Protein AF-G4SYT2-F1 (afdb_monomer_lite)

Radius of gyration: 29.51 Å; chains: 1; bounding box: 61×59×56 Å

pLDDT: mean 71.49, std 19.38, range [42.62, 98.31]

Organism: Methylotuvimicrobium alcaliphilum (strain DSM 19304 / NCIMB 14124 / VKM B-2133 / 20Z) (NCBI:txid1091494)

Structure (mmCIF, N/CA/C/O backbone):
data_AF-G4SYT2-F1
#
_entry.id   AF-G4SYT2-F1
#
loop_
_atom_site.group_PDB
_atom_site.id
_atom_site.type_symbol
_atom_site.label_atom_id
_atom_site.label_alt_id
_atom_site.label_comp_id
_atom_site.label_asym_id
_atom_site.label_entity_id
_atom_site.label_seq_id
_atom_site.pdbx_PDB_ins_code
_atom_site.Cartn_x
_atom_site.Cartn_y
_atom_site.Cartn_z
_atom_site.occupancy
_atom_site.B_iso_or_equiv
_atom_site.auth_seq_id
_atom_site.auth_comp_id
_atom_site.auth_asym_id
_atom_site.auth_atom_id
_atom_site.pdbx_PDB_model_num
ATOM 1 N N . MET A 1 1 ? -2.219 -19.884 33.810 1.00 44.22 1 MET A N 1
ATOM 2 C CA . MET A 1 1 ? -2.513 -19.672 32.377 1.00 44.22 1 MET A CA 1
ATOM 3 C C . MET A 1 1 ? -3.569 -18.598 32.358 1.00 44.22 1 MET A C 1
ATOM 5 O O . MET A 1 1 ? -4.755 -18.908 32.349 1.00 44.22 1 MET A O 1
ATOM 9 N N . ASP A 1 2 ? -3.120 -17.364 32.545 1.00 48.81 2 ASP A N 1
ATOM 10 C CA . ASP A 1 2 ? -3.999 -16.222 32.739 1.00 48.81 2 ASP A CA 1
ATOM 11 C C . ASP A 1 2 ? -4.522 -15.741 31.386 1.00 48.81 2 ASP A C 1
ATOM 13 O O . ASP A 1 2 ? -3.810 -15.725 30.383 1.00 48.81 2 ASP A O 1
ATOM 17 N N . ALA A 1 3 ? -5.826 -15.485 31.345 1.00 56.97 3 ALA A N 1
ATOM 18 C CA . ALA A 1 3 ? -6.574 -15.271 30.119 1.00 56.97 3 ALA A CA 1
ATOM 19 C C . ALA A 1 3 ? -6.386 -13.837 29.609 1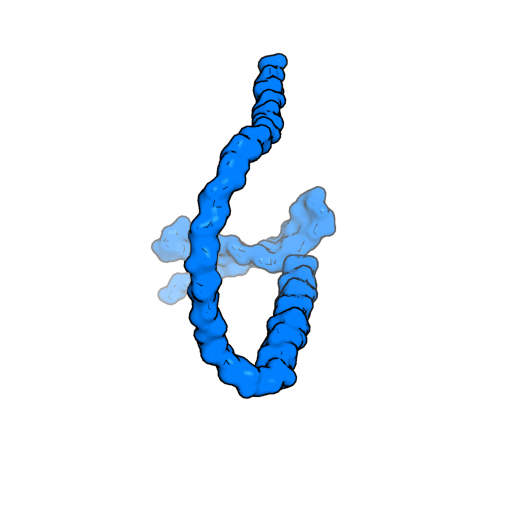.00 56.97 3 ALA A C 1
ATOM 21 O O . ALA A 1 3 ? -6.790 -12.883 30.272 1.00 56.97 3 ALA A O 1
ATOM 22 N N . CYS A 1 4 ? -5.828 -13.684 28.407 1.00 54.19 4 CYS A N 1
ATOM 23 C CA . CYS A 1 4 ? -5.898 -12.428 27.664 1.00 54.19 4 CYS A CA 1
ATOM 24 C C . CYS A 1 4 ? -7.361 -12.158 27.289 1.00 54.19 4 CYS A C 1
ATOM 26 O O . CYS A 1 4 ? -8.009 -12.998 26.661 1.00 54.19 4 CYS A O 1
ATOM 28 N N . ILE A 1 5 ? -7.881 -10.988 27.656 1.00 66.44 5 ILE A N 1
ATOM 29 C CA . ILE A 1 5 ? -9.228 -10.559 27.269 1.00 66.44 5 ILE A CA 1
ATOM 30 C C . ILE A 1 5 ? -9.078 -9.645 26.052 1.00 66.44 5 ILE A C 1
ATOM 32 O O . ILE A 1 5 ? -8.519 -8.552 26.152 1.00 66.44 5 ILE A O 1
ATOM 36 N N . ALA A 1 6 ? -9.551 -10.109 24.894 1.00 63.78 6 ALA A N 1
ATOM 37 C CA . ALA A 1 6 ? -9.628 -9.307 23.678 1.00 63.78 6 ALA A CA 1
ATOM 38 C C . ALA A 1 6 ? -11.033 -8.711 23.551 1.00 63.78 6 ALA A C 1
ATOM 40 O O . ALA A 1 6 ? -12.032 -9.426 23.627 1.00 63.78 6 ALA A O 1
ATOM 41 N N . THR A 1 7 ? -11.105 -7.396 23.365 1.00 67.12 7 THR A N 1
ATOM 42 C CA . THR A 1 7 ? -12.355 -6.675 23.107 1.00 67.12 7 THR A CA 1
ATOM 43 C C . THR A 1 7 ? -12.243 -5.960 21.771 1.00 67.12 7 THR A C 1
ATOM 45 O O . THR A 1 7 ? -11.326 -5.167 21.548 1.00 67.12 7 THR A O 1
ATOM 48 N N . GLU A 1 8 ? -13.156 -6.286 20.862 1.00 63.09 8 GLU A N 1
ATOM 49 C CA . GLU A 1 8 ? -13.272 -5.639 19.558 1.00 63.09 8 GLU A CA 1
ATOM 50 C C . GLU A 1 8 ? -14.240 -4.463 19.683 1.00 63.09 8 GLU A C 1
ATOM 52 O O . GLU A 1 8 ? -15.365 -4.620 20.164 1.00 63.09 8 GLU A O 1
ATOM 57 N N . ALA A 1 9 ? -13.790 -3.276 19.287 1.00 60.50 9 ALA A N 1
ATOM 58 C CA . ALA A 1 9 ? -14.602 -2.072 19.276 1.00 60.50 9 ALA A CA 1
ATOM 59 C C . ALA A 1 9 ? -14.526 -1.439 17.887 1.00 60.50 9 ALA A C 1
ATOM 61 O O . ALA A 1 9 ? -13.453 -1.070 17.406 1.00 60.50 9 ALA A O 1
ATOM 62 N N . ASP A 1 10 ? -15.682 -1.299 17.244 1.00 56.62 10 ASP A N 1
ATOM 63 C CA . ASP A 1 10 ? -15.784 -0.532 16.012 1.00 56.62 10 ASP A CA 1
ATOM 64 C C . ASP A 1 10 ? -15.983 0.941 16.378 1.00 56.62 10 ASP A C 1
ATOM 66 O O . ASP A 1 10 ? -16.990 1.342 16.966 1.00 56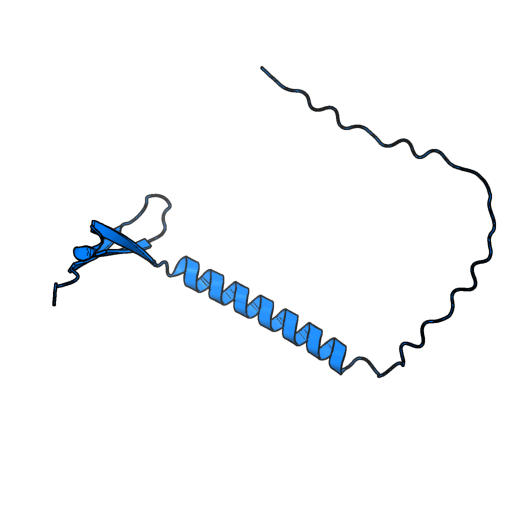.62 10 ASP A O 1
ATOM 70 N N . THR A 1 11 ? -14.966 1.748 16.109 1.00 55.72 11 THR A N 1
ATOM 71 C CA . THR A 1 11 ? -14.920 3.158 16.500 1.00 55.72 11 THR A CA 1
ATOM 72 C C . THR A 1 11 ? -14.785 4.005 15.253 1.00 55.72 11 THR A C 1
ATOM 74 O O . THR A 1 11 ? -13.701 4.165 14.693 1.00 55.72 11 THR A O 1
ATOM 77 N N . ALA A 1 12 ? -15.897 4.600 14.836 1.00 49.44 12 ALA A N 1
ATOM 78 C CA . ALA A 1 12 ? -15.887 5.643 13.825 1.00 49.44 12 ALA A CA 1
ATOM 79 C C . ALA A 1 12 ? -15.227 6.906 14.410 1.00 49.44 12 ALA A C 1
ATOM 81 O O . ALA A 1 12 ? -15.844 7.654 15.169 1.00 49.44 12 ALA A O 1
ATOM 82 N N . ILE A 1 13 ? -13.956 7.149 14.079 1.00 54.06 13 ILE A N 1
ATOM 83 C CA . ILE A 1 13 ? -13.296 8.425 14.382 1.00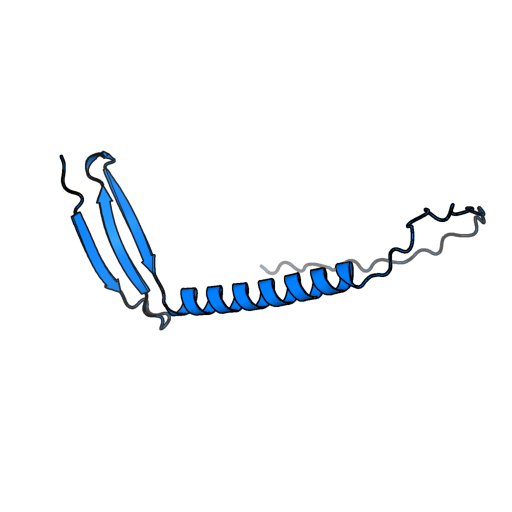 54.06 13 ILE A CA 1
ATOM 84 C C . ILE A 1 13 ? -13.866 9.481 13.413 1.00 54.06 13 ILE A C 1
ATOM 86 O O . ILE A 1 13 ? -13.960 9.201 12.214 1.00 54.06 13 ILE A O 1
ATOM 90 N N . PRO A 1 14 ? -14.236 10.698 13.868 1.00 46.06 14 PRO A N 1
ATOM 91 C CA . PRO A 1 14 ? -14.956 11.709 13.073 1.00 46.06 14 PRO A CA 1
ATOM 92 C C . PRO A 1 14 ? -14.175 12.330 11.892 1.00 46.06 14 PRO A C 1
ATOM 94 O O . PRO A 1 14 ? -14.533 13.394 11.399 1.00 46.06 14 PRO A O 1
ATOM 97 N N . ILE A 1 15 ? -13.138 11.658 11.389 1.00 51.84 15 ILE A N 1
ATOM 98 C CA . ILE A 1 15 ? -12.401 11.999 10.162 1.00 51.84 15 ILE A CA 1
ATOM 99 C C . ILE A 1 15 ? -13.000 11.257 8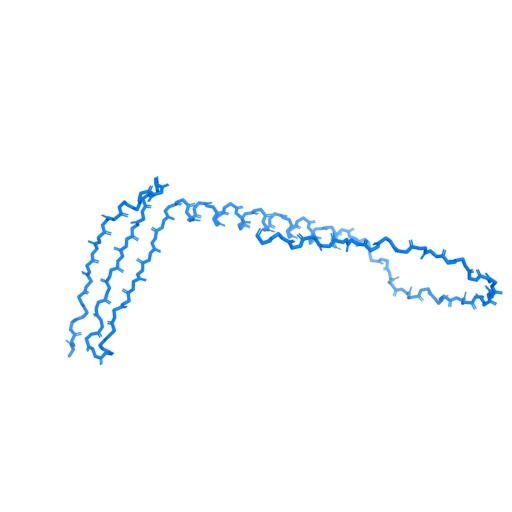.937 1.00 51.84 15 ILE A C 1
ATOM 101 O O . ILE A 1 15 ? -12.528 11.397 7.815 1.00 51.84 15 ILE A O 1
ATOM 105 N N . GLY A 1 16 ? -14.096 10.509 9.122 1.00 53.34 16 GLY A N 1
ATOM 106 C CA . GLY A 1 16 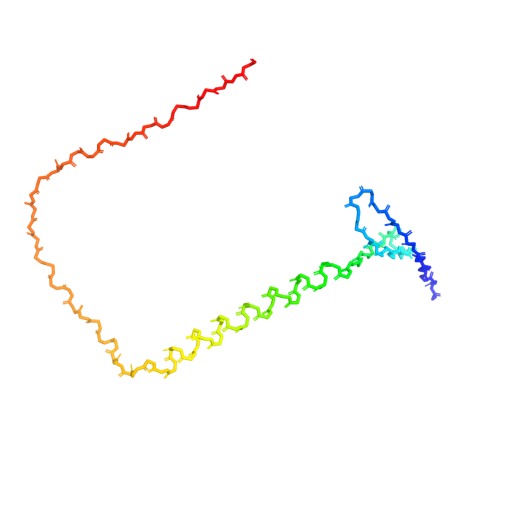? -14.844 9.861 8.035 1.00 53.34 16 GLY A CA 1
ATOM 107 C C . GLY A 1 16 ? -14.294 8.499 7.605 1.00 53.34 16 GLY A C 1
ATOM 108 O O . GLY A 1 16 ? -14.754 7.944 6.612 1.00 53.34 16 GLY A O 1
ATOM 109 N N . THR A 1 17 ? -13.337 7.944 8.348 1.00 59.91 17 THR A N 1
ATOM 110 C CA . THR A 1 17 ? -12.722 6.643 8.064 1.00 59.91 17 THR A CA 1
ATOM 111 C C . THR A 1 17 ? -13.085 5.643 9.154 1.00 59.91 17 THR A C 1
ATOM 113 O O . THR A 1 17 ? -12.812 5.894 10.331 1.00 59.91 17 THR A O 1
ATOM 116 N N . ALA A 1 18 ? -13.679 4.512 8.767 1.00 69.69 18 ALA A N 1
ATOM 117 C CA . ALA A 1 18 ? -13.901 3.388 9.668 1.00 69.69 18 ALA A CA 1
ATOM 118 C C . ALA A 1 18 ? -12.540 2.798 10.073 1.00 69.69 18 ALA A C 1
ATOM 120 O O . ALA A 1 18 ? -11.737 2.413 9.217 1.00 69.69 18 ALA A O 1
ATOM 121 N N . LEU A 1 19 ? -12.256 2.803 11.374 1.00 73.00 19 LEU A N 1
ATOM 122 C CA . LEU A 1 19 ? -11.064 2.207 11.963 1.00 73.00 19 LEU A CA 1
ATOM 123 C C . LEU A 1 19 ? -11.518 1.091 12.894 1.00 73.00 19 LEU A C 1
ATOM 125 O O . LEU A 1 19 ? -12.232 1.343 13.867 1.00 73.00 19 LEU A O 1
ATOM 129 N N . HIS A 1 20 ? -11.071 -0.124 12.600 1.00 79.75 20 HIS A N 1
ATOM 130 C CA . HIS A 1 20 ? -11.293 -1.262 13.472 1.00 79.75 20 HIS A CA 1
ATOM 131 C C . HIS A 1 20 ? -10.224 -1.246 14.563 1.00 79.75 20 HIS A C 1
ATOM 133 O O . HIS A 1 20 ? -9.027 -1.294 14.263 1.00 79.75 20 HIS A O 1
ATOM 139 N N . MET A 1 21 ? -10.647 -1.139 15.821 1.00 83.69 21 MET A N 1
ATOM 140 C CA . MET A 1 21 ? -9.743 -1.135 16.963 1.00 83.69 21 MET A CA 1
ATOM 141 C C . MET A 1 21 ? -9.956 -2.389 17.808 1.00 83.69 21 MET A C 1
ATOM 143 O O . MET A 1 21 ? -11.063 -2.684 18.257 1.00 83.69 21 MET A O 1
ATOM 147 N N . GLN A 1 22 ? -8.872 -3.112 18.065 1.00 84.12 22 GLN A N 1
ATOM 148 C CA . GLN A 1 22 ? -8.861 -4.251 18.972 1.00 84.12 22 GLN A CA 1
ATOM 149 C C . GLN A 1 22 ? -7.992 -3.916 20.179 1.00 84.12 22 GLN A C 1
ATOM 151 O O . GLN A 1 22 ? -6.797 -3.642 20.049 1.00 84.12 22 GLN A O 1
ATOM 156 N N . ARG A 1 23 ? -8.598 -3.947 21.366 1.00 86.06 23 ARG A N 1
ATOM 157 C CA . ARG A 1 23 ? -7.894 -3.779 22.636 1.00 86.06 23 ARG A CA 1
ATOM 158 C C . ARG A 1 23 ? -7.654 -5.147 23.258 1.00 86.06 23 ARG A C 1
ATOM 160 O O . ARG A 1 23 ? -8.596 -5.919 23.446 1.00 86.06 23 ARG A O 1
ATOM 167 N N . VAL A 1 24 ? -6.400 -5.422 23.593 1.00 87.50 24 VAL A N 1
ATOM 168 C CA . VAL A 1 24 ? -5.971 -6.638 24.285 1.00 87.50 24 VAL A CA 1
ATOM 169 C C . VAL A 1 24 ? -5.355 -6.234 25.614 1.00 87.50 24 VAL A C 1
ATOM 171 O O . VAL A 1 24 ? -4.332 -5.552 25.642 1.00 87.50 24 VAL A O 1
ATOM 174 N N . ASP A 1 25 ? -5.990 -6.644 26.707 1.00 89.00 25 ASP A N 1
ATOM 175 C CA . ASP A 1 25 ? -5.472 -6.411 28.054 1.00 89.00 25 ASP A CA 1
ATOM 176 C C . ASP A 1 25 ? -4.471 -7.514 28.432 1.00 89.00 25 ASP A C 1
ATOM 178 O O . ASP A 1 25 ? -4.806 -8.701 28.421 1.00 89.00 25 ASP A O 1
ATOM 182 N N . GLU A 1 26 ? -3.240 -7.121 28.767 1.00 86.94 26 GLU A N 1
ATOM 183 C CA . GLU A 1 26 ? -2.154 -8.006 29.193 1.00 86.94 26 GLU A CA 1
ATOM 184 C C . GLU A 1 26 ? -1.932 -7.859 30.702 1.00 86.94 26 GLU A C 1
ATOM 186 O O . GLU A 1 26 ? -1.177 -7.015 31.191 1.00 86.94 26 GLU A O 1
ATOM 191 N N . VAL A 1 27 ? -2.646 -8.701 31.453 1.00 81.19 27 VAL A N 1
ATOM 192 C CA . VAL A 1 27 ? -2.770 -8.612 32.916 1.00 81.19 27 VAL A CA 1
ATOM 193 C C . VAL A 1 27 ? -1.417 -8.728 33.626 1.00 81.19 27 VAL A C 1
ATOM 195 O O . VAL A 1 27 ? -1.179 -8.027 34.606 1.00 81.19 27 VAL A O 1
ATOM 198 N N . GLU A 1 28 ? -0.512 -9.568 33.120 1.00 84.75 28 GLU A N 1
ATOM 199 C CA . GLU A 1 28 ? 0.807 -9.799 33.728 1.00 84.75 28 GLU A CA 1
ATOM 200 C C . GLU A 1 28 ? 1.733 -8.581 33.632 1.00 84.75 28 GLU A C 1
ATOM 202 O O . GLU A 1 28 ? 2.492 -8.303 34.560 1.00 84.75 28 GLU A O 1
ATOM 207 N N . GLN A 1 29 ? 1.655 -7.838 32.526 1.00 83.38 29 GLN A N 1
ATOM 208 C CA . GLN A 1 29 ? 2.474 -6.646 32.288 1.00 83.38 29 GLN A CA 1
ATOM 209 C C . GLN A 1 29 ? 1.777 -5.365 32.769 1.00 83.38 29 GLN A C 1
ATOM 211 O O . GLN A 1 29 ? 2.398 -4.310 32.781 1.00 83.38 29 GLN A O 1
ATOM 216 N N . GLN A 1 30 ? 0.514 -5.453 33.216 1.00 84.44 30 GLN A N 1
ATOM 217 C CA . GLN A 1 30 ? -0.345 -4.298 33.523 1.00 84.44 30 GLN A CA 1
ATOM 218 C C . GLN A 1 30 ? -0.442 -3.316 32.342 1.00 84.44 30 GLN A C 1
ATOM 220 O O . GLN A 1 30 ? -0.596 -2.108 32.524 1.00 84.44 30 GLN A O 1
ATOM 225 N N . GLU A 1 31 ? -0.365 -3.847 31.123 1.00 86.25 31 GLU A N 1
ATOM 226 C CA . GLU A 1 31 ? -0.373 -3.083 29.882 1.00 86.25 31 GLU A CA 1
ATOM 227 C C . GLU A 1 31 ? -1.605 -3.434 29.046 1.00 86.25 31 GLU A C 1
ATOM 229 O O . GLU A 1 31 ? -2.157 -4.532 29.128 1.00 86.25 31 GLU A O 1
ATOM 234 N N . ALA A 1 32 ? -2.043 -2.487 28.221 1.00 84.38 32 ALA A N 1
ATOM 235 C CA . ALA A 1 32 ? -3.064 -2.719 27.209 1.00 84.38 32 ALA A CA 1
ATOM 236 C C . ALA A 1 32 ? -2.454 -2.457 25.832 1.00 84.38 32 ALA A C 1
ATOM 238 O O . ALA A 1 32 ? -1.890 -1.389 25.586 1.00 84.38 32 ALA A O 1
ATOM 239 N N . ARG A 1 33 ? -2.592 -3.423 24.924 1.00 88.38 33 ARG A N 1
ATOM 240 C CA . ARG A 1 33 ? -2.165 -3.296 23.529 1.00 88.38 33 ARG A CA 1
ATOM 241 C C . ARG A 1 33 ? -3.361 -2.902 22.676 1.00 88.38 33 ARG A C 1
ATOM 243 O O . ARG A 1 33 ? -4.419 -3.525 22.759 1.00 88.38 33 ARG A O 1
ATOM 250 N N . LEU A 1 34 ? -3.185 -1.867 21.860 1.00 87.50 34 LEU A N 1
ATOM 251 C CA . LEU A 1 34 ? -4.193 -1.407 20.912 1.00 87.50 34 LEU A CA 1
ATOM 252 C C . LEU A 1 34 ? -3.726 -1.726 19.494 1.00 87.50 34 LEU A C 1
ATOM 254 O O . LEU A 1 34 ? -2.705 -1.211 19.0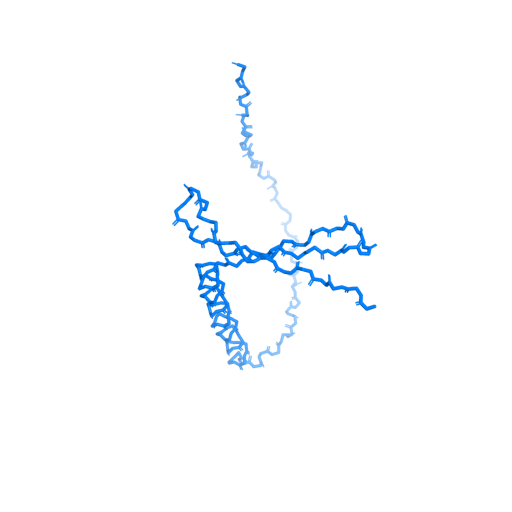39 1.00 87.50 34 LEU A O 1
ATOM 258 N N . TYR A 1 35 ? -4.484 -2.568 18.805 1.00 85.56 35 TYR A N 1
ATOM 259 C CA . TYR A 1 35 ? -4.298 -2.850 17.392 1.00 85.56 35 TYR A CA 1
ATOM 260 C C . TYR A 1 35 ? -5.303 -2.037 16.591 1.00 85.56 35 TYR A C 1
ATOM 262 O O . TYR A 1 35 ? -6.495 -2.038 16.895 1.00 85.56 35 TYR A O 1
ATOM 270 N N . CYS A 1 36 ? -4.813 -1.352 15.565 1.00 85.75 36 CYS A N 1
ATOM 271 C CA . CYS A 1 36 ? -5.630 -0.535 14.682 1.00 85.75 36 CYS A CA 1
ATOM 272 C C . CYS A 1 36 ? -5.543 -1.097 13.265 1.00 85.75 36 CYS A C 1
ATOM 274 O O . CYS A 1 36 ? -4.446 -1.266 12.731 1.00 85.75 36 CYS A O 1
ATOM 276 N N . TYR A 1 37 ? -6.695 -1.338 12.651 1.00 83.94 37 TYR A N 1
ATOM 277 C CA . TYR A 1 37 ? -6.816 -1.763 11.265 1.00 83.94 37 TYR A CA 1
ATOM 278 C C . TYR A 1 37 ? -7.706 -0.797 10.476 1.00 83.94 37 TYR A C 1
ATOM 280 O O . TYR A 1 37 ? -8.673 -0.235 10.993 1.00 83.94 37 TYR A O 1
ATOM 288 N N . SER A 1 38 ? -7.355 -0.593 9.208 1.00 85.69 38 SER A N 1
ATOM 289 C CA . SER A 1 38 ? -8.095 0.241 8.266 1.00 85.69 38 SER A CA 1
ATOM 290 C C . SER A 1 38 ? -7.985 -0.346 6.869 1.00 85.69 38 SER A C 1
ATOM 292 O O . SER A 1 38 ? -6.885 -0.400 6.314 1.00 85.69 38 SER A O 1
ATOM 294 N N . GLU A 1 39 ? -9.121 -0.697 6.269 1.00 86.19 39 GLU A N 1
ATOM 295 C CA . GLU A 1 39 ? -9.175 -1.154 4.874 1.00 86.19 39 GLU A CA 1
ATOM 296 C C . GLU A 1 39 ? -8.593 -0.107 3.914 1.00 86.19 39 GLU A C 1
ATOM 298 O O . GLU A 1 39 ? -7.886 -0.438 2.967 1.00 86.19 39 GLU A O 1
ATOM 303 N N . GLN A 1 40 ? -8.827 1.183 4.178 1.00 85.81 40 GLN A N 1
ATOM 304 C CA . GLN A 1 40 ? -8.287 2.263 3.352 1.00 85.81 40 GLN A CA 1
ATOM 305 C C . GLN A 1 40 ? -6.757 2.316 3.412 1.00 85.81 40 GLN A C 1
ATOM 307 O O . GLN A 1 40 ? -6.099 2.527 2.390 1.00 85.81 40 GLN A O 1
ATOM 312 N N . HIS A 1 41 ? -6.184 2.151 4.608 1.00 86.88 41 HIS A N 1
ATOM 313 C CA . HIS A 1 41 ? -4.735 2.103 4.766 1.00 86.88 41 HIS A CA 1
ATOM 314 C C . HIS A 1 41 ? -4.160 0.868 4.068 1.00 86.88 41 HIS A C 1
ATOM 316 O O . HIS A 1 41 ? -3.194 0.994 3.324 1.00 86.88 41 HIS A O 1
ATOM 322 N N . GLU A 1 42 ? -4.788 -0.299 4.230 1.00 90.00 42 GLU A N 1
ATOM 323 C CA . GLU A 1 42 ? -4.377 -1.525 3.543 1.00 90.00 42 GLU A CA 1
ATOM 324 C C . GLU A 1 42 ? -4.386 -1.359 2.016 1.00 90.00 42 GLU A C 1
ATOM 326 O O . GLU A 1 42 ? -3.380 -1.626 1.361 1.00 90.00 42 GLU A O 1
ATOM 331 N N . GLN A 1 43 ? -5.474 -0.839 1.441 1.00 92.00 43 GLN A N 1
ATOM 332 C CA . GLN A 1 43 ? -5.579 -0.588 0.000 1.00 92.00 43 GLN A CA 1
ATOM 333 C C . GLN A 1 43 ? -4.511 0.393 -0.499 1.00 92.00 43 GLN A C 1
ATOM 335 O O . GLN A 1 43 ? -3.921 0.191 -1.564 1.00 92.00 43 GLN A O 1
ATOM 340 N N . LYS A 1 44 ? -4.232 1.450 0.270 1.00 93.06 44 LYS A N 1
ATOM 341 C CA . LYS A 1 44 ? -3.187 2.421 -0.061 1.00 93.06 44 LYS A CA 1
ATOM 342 C C . LYS A 1 44 ? -1.800 1.777 -0.055 1.00 93.06 44 LYS A C 1
ATOM 344 O O . LYS A 1 44 ? -1.045 1.971 -1.007 1.00 93.06 44 LYS A O 1
ATOM 349 N N . GLU A 1 45 ? -1.474 1.014 0.984 1.00 95.69 45 GLU A N 1
ATOM 350 C CA . GLU A 1 45 ? -0.186 0.326 1.098 1.00 95.69 45 GLU A CA 1
ATOM 351 C C . GLU A 1 45 ? -0.010 -0.725 -0.006 1.00 95.69 45 GLU A C 1
ATOM 353 O O . GLU A 1 45 ? 1.065 -0.821 -0.599 1.00 95.69 45 GLU A O 1
ATOM 358 N N . LEU A 1 46 ? -1.075 -1.449 -0.370 1.00 96.25 46 LEU A N 1
ATOM 359 C CA . LEU A 1 46 ? -1.072 -2.347 -1.529 1.00 96.25 46 LEU A CA 1
ATOM 360 C C . LEU A 1 46 ? -0.731 -1.600 -2.825 1.00 96.25 46 LEU A C 1
ATOM 362 O O . LEU A 1 46 ? 0.144 -2.043 -3.570 1.00 96.25 46 LEU A O 1
ATOM 366 N N . GLY A 1 47 ? -1.362 -0.451 -3.078 1.00 97.12 47 GLY A N 1
ATOM 367 C CA . GLY A 1 47 ? -1.084 0.365 -4.264 1.00 97.12 47 GLY A CA 1
ATOM 368 C C . GLY A 1 47 ? 0.348 0.914 -4.302 1.00 97.12 47 GLY A C 1
ATOM 369 O O . GLY A 1 47 ? 1.002 0.880 -5.346 1.00 97.12 47 GLY A O 1
ATOM 370 N N . ILE A 1 48 ? 0.872 1.375 -3.161 1.00 97.44 48 ILE A N 1
ATOM 371 C CA . ILE A 1 48 ? 2.265 1.836 -3.042 1.00 97.44 48 ILE A CA 1
ATOM 372 C C . ILE A 1 48 ? 3.230 0.691 -3.352 1.00 97.44 48 ILE A C 1
ATOM 374 O O . ILE A 1 48 ? 4.144 0.863 -4.161 1.00 97.44 48 ILE A O 1
ATOM 378 N N . ASN A 1 49 ? 3.013 -0.479 -2.750 1.00 97.88 49 ASN A N 1
ATOM 379 C CA . ASN A 1 49 ? 3.865 -1.644 -2.957 1.00 97.88 49 ASN A CA 1
ATOM 380 C C . ASN A 1 49 ? 3.867 -2.092 -4.419 1.00 97.88 49 ASN A C 1
ATOM 382 O O . ASN A 1 49 ? 4.940 -2.295 -4.984 1.00 97.88 49 ASN A O 1
ATOM 386 N N . GLN A 1 50 ? 2.696 -2.166 -5.059 1.00 98.06 50 GLN A N 1
ATOM 387 C CA . GLN A 1 50 ? 2.590 -2.476 -6.488 1.00 98.06 50 GLN A CA 1
ATOM 388 C C . GLN A 1 50 ? 3.425 -1.504 -7.328 1.00 98.06 50 GLN A C 1
ATOM 390 O O . GLN A 1 50 ? 4.301 -1.931 -8.082 1.00 98.06 50 GLN A O 1
ATOM 395 N N . HIS A 1 51 ? 3.240 -0.198 -7.126 1.00 98.06 51 HIS A N 1
ATOM 396 C CA . HIS A 1 51 ? 3.965 0.825 -7.874 1.00 98.06 51 HIS A CA 1
ATOM 397 C C . HIS A 1 51 ? 5.489 0.761 -7.667 1.00 98.06 51 HIS A C 1
ATOM 399 O O . HIS A 1 51 ? 6.271 0.932 -8.609 1.00 98.06 51 HIS A O 1
ATOM 405 N N . LEU A 1 52 ? 5.937 0.519 -6.433 1.00 98.31 52 LEU A N 1
ATOM 406 C CA . LEU A 1 52 ? 7.359 0.382 -6.121 1.00 98.31 52 LEU A CA 1
ATOM 407 C C . LEU A 1 52 ? 7.958 -0.868 -6.771 1.00 98.31 52 LEU A C 1
ATOM 409 O O . LEU A 1 52 ? 9.037 -0.779 -7.360 1.00 98.31 52 LEU A O 1
ATOM 413 N N . CYS A 1 53 ? 7.256 -2.001 -6.721 1.00 98.31 53 CYS A N 1
ATOM 414 C CA . CYS A 1 53 ? 7.675 -3.238 -7.375 1.00 98.31 53 CYS A CA 1
ATOM 415 C C . CYS A 1 53 ? 7.780 -3.073 -8.895 1.00 98.31 53 CYS A C 1
ATOM 417 O O . CYS A 1 53 ? 8.792 -3.455 -9.479 1.00 98.31 53 CYS A O 1
ATOM 419 N N . GLU A 1 54 ? 6.787 -2.458 -9.538 1.00 98.25 54 GLU A N 1
ATOM 420 C CA . GLU A 1 54 ? 6.815 -2.171 -10.978 1.00 98.25 54 GLU A CA 1
ATOM 421 C C . GLU A 1 54 ? 8.036 -1.334 -11.364 1.00 98.25 54 GLU A C 1
ATOM 423 O O . GLU A 1 54 ? 8.779 -1.679 -12.286 1.00 98.25 54 GLU A O 1
ATOM 428 N N . ARG A 1 55 ? 8.289 -0.250 -10.624 1.00 98.12 55 ARG A N 1
ATOM 429 C CA . ARG A 1 55 ? 9.437 0.629 -10.872 1.00 98.12 55 ARG A CA 1
ATOM 430 C C . ARG A 1 55 ? 10.767 -0.072 -10.651 1.00 98.12 55 ARG A C 1
ATOM 432 O O . ARG A 1 55 ? 11.690 0.139 -11.440 1.00 98.12 55 ARG A O 1
ATOM 439 N N . LEU A 1 56 ? 10.874 -0.871 -9.593 1.00 97.94 56 LEU A N 1
ATOM 440 C CA . LEU A 1 56 ? 12.072 -1.648 -9.302 1.00 97.94 56 LEU A CA 1
ATOM 441 C C . LEU A 1 56 ? 12.351 -2.630 -10.438 1.00 97.94 56 LEU A C 1
ATOM 443 O O . LEU A 1 56 ? 13.449 -2.619 -10.989 1.00 97.94 56 LEU A O 1
ATOM 447 N N . ASN A 1 57 ? 11.350 -3.410 -10.840 1.00 98.06 57 ASN A N 1
ATOM 448 C CA . ASN A 1 57 ? 11.480 -4.389 -11.914 1.00 98.06 57 ASN A CA 1
ATOM 449 C C . ASN A 1 57 ? 11.839 -3.722 -13.245 1.00 98.06 57 ASN A C 1
ATOM 451 O O . ASN A 1 57 ? 12.742 -4.185 -13.936 1.00 98.06 57 ASN A O 1
ATOM 455 N N . ALA A 1 58 ? 11.223 -2.583 -13.573 1.00 97.12 58 ALA A N 1
ATOM 456 C CA . ALA A 1 58 ? 11.592 -1.807 -14.754 1.00 97.12 58 ALA A CA 1
ATOM 457 C C . ALA A 1 58 ? 13.041 -1.287 -14.688 1.00 97.12 58 ALA A C 1
ATOM 459 O O . ALA A 1 58 ? 13.733 -1.233 -15.704 1.00 97.12 58 ALA A O 1
ATOM 460 N N . GLY A 1 59 ? 13.516 -0.896 -13.502 1.00 96.25 59 GLY A N 1
ATOM 461 C CA . GLY A 1 59 ? 14.908 -0.507 -13.280 1.00 96.25 59 GLY A CA 1
ATOM 462 C C . GLY A 1 59 ? 15.878 -1.676 -13.454 1.00 96.25 59 GLY A C 1
ATOM 463 O O . GLY A 1 59 ? 16.885 -1.535 -14.144 1.00 96.25 59 GLY A O 1
ATOM 464 N N . LEU A 1 60 ? 15.553 -2.836 -12.884 1.00 96.25 60 LEU A N 1
ATOM 465 C CA . LEU A 1 60 ? 16.348 -4.057 -13.012 1.00 96.25 60 LEU A CA 1
ATOM 466 C C . LEU A 1 60 ? 16.417 -4.537 -14.460 1.00 96.25 60 LEU A C 1
ATOM 468 O O . LEU A 1 60 ? 17.498 -4.887 -14.924 1.00 96.25 60 LEU A O 1
ATOM 472 N N . GLN A 1 61 ? 15.305 -4.474 -15.193 1.00 95.38 61 GLN A N 1
ATOM 473 C CA . GLN A 1 61 ? 15.279 -4.826 -16.608 1.00 95.38 61 GLN A CA 1
ATOM 474 C C . GLN A 1 61 ? 16.217 -3.924 -17.417 1.00 95.38 61 GLN A C 1
ATOM 476 O O . GLN A 1 61 ? 17.030 -4.421 -18.182 1.00 95.38 61 GLN A O 1
ATOM 481 N N . LYS A 1 62 ? 16.214 -2.607 -17.166 1.00 93.81 62 LYS A N 1
ATOM 482 C CA . LYS A 1 62 ? 17.158 -1.676 -17.814 1.00 93.81 62 LYS A CA 1
ATOM 483 C C . LYS A 1 62 ? 18.623 -1.987 -17.509 1.00 93.81 62 LYS A C 1
ATOM 485 O O . LYS A 1 62 ? 19.472 -1.735 -18.355 1.00 93.81 62 LYS A O 1
ATOM 490 N N . ILE A 1 63 ? 18.926 -2.479 -16.307 1.00 92.44 63 ILE A N 1
ATOM 491 C CA . ILE A 1 63 ? 20.284 -2.892 -15.927 1.00 92.44 63 ILE A CA 1
ATOM 492 C C . ILE A 1 63 ? 20.660 -4.195 -16.636 1.00 92.44 63 ILE A C 1
ATOM 494 O O . ILE A 1 63 ? 21.775 -4.307 -17.131 1.00 92.44 63 ILE A O 1
ATOM 498 N N . ALA A 1 64 ? 19.743 -5.160 -16.706 1.00 90.50 64 ALA A N 1
ATOM 499 C CA . ALA A 1 64 ? 19.957 -6.422 -17.410 1.00 90.50 64 ALA A CA 1
ATOM 500 C C . ALA A 1 64 ? 20.129 -6.219 -18.925 1.00 90.50 64 ALA A C 1
ATOM 502 O O . ALA A 1 64 ? 20.977 -6.857 -19.542 1.00 90.50 64 ALA A O 1
ATOM 503 N N . ASP A 1 65 ? 19.359 -5.296 -19.500 1.00 89.25 65 ASP A N 1
ATOM 504 C CA . ASP A 1 65 ? 19.416 -4.930 -20.916 1.00 89.25 65 ASP A CA 1
ATOM 505 C C . ASP A 1 65 ? 20.604 -4.019 -21.240 1.00 89.25 65 ASP A C 1
ATOM 507 O O . ASP A 1 65 ? 20.925 -3.817 -22.415 1.00 89.25 65 ASP A O 1
ATOM 511 N N . ALA A 1 66 ? 21.256 -3.439 -20.225 1.00 82.31 66 ALA A N 1
ATOM 512 C CA . ALA A 1 66 ? 22.438 -2.631 -20.448 1.00 82.31 66 ALA A CA 1
ATOM 513 C C . ALA A 1 66 ? 23.530 -3.542 -21.032 1.00 82.31 66 ALA A C 1
ATOM 515 O O . ALA A 1 66 ? 23.947 -4.504 -20.380 1.00 82.31 66 ALA A O 1
ATOM 516 N N . PRO A 1 67 ? 24.019 -3.267 -22.256 1.00 77.69 67 PRO A N 1
ATOM 517 C CA . PRO A 1 67 ? 25.122 -4.032 -22.805 1.00 77.69 67 PRO A CA 1
ATOM 518 C C . PRO A 1 67 ? 26.301 -3.922 -21.842 1.00 77.69 67 PRO A C 1
ATOM 520 O O . PRO A 1 67 ? 26.530 -2.855 -21.270 1.00 77.69 67 PRO A O 1
ATOM 523 N N . ALA A 1 68 ? 27.049 -5.014 -21.674 1.00 68.19 68 ALA A N 1
ATOM 524 C CA . ALA A 1 68 ? 28.252 -5.071 -20.851 1.00 68.19 68 ALA A CA 1
ATOM 525 C C . ALA A 1 68 ? 29.358 -4.174 -21.438 1.00 68.19 68 ALA A C 1
ATOM 527 O O . ALA A 1 68 ? 30.381 -4.637 -21.938 1.00 68.19 68 ALA A O 1
ATOM 528 N N . THR A 1 69 ? 29.166 -2.858 -21.419 1.00 58.06 69 THR A N 1
ATOM 529 C CA . THR A 1 69 ? 30.232 -1.908 -21.670 1.00 58.06 69 THR A CA 1
ATOM 530 C C . THR A 1 69 ? 31.068 -1.898 -20.408 1.00 58.06 69 THR A C 1
ATOM 532 O O . THR A 1 69 ? 30.661 -1.343 -19.389 1.00 58.06 69 THR A O 1
ATOM 535 N N . SER A 1 70 ? 32.216 -2.570 -20.474 1.00 52.75 70 SER A N 1
ATOM 536 C CA . SER A 1 70 ? 33.283 -2.474 -19.487 1.00 52.75 70 SER A CA 1
ATOM 537 C C . SER A 1 70 ? 33.419 -1.018 -19.029 1.00 52.75 70 SER A C 1
ATOM 539 O O . SER A 1 70 ? 33.794 -0.145 -19.815 1.00 52.75 70 SER A O 1
ATOM 541 N N . HIS A 1 71 ? 33.079 -0.740 -17.768 1.00 60.28 71 HIS A N 1
ATOM 542 C CA . HIS A 1 71 ? 33.429 0.513 -17.112 1.00 60.28 71 HIS A CA 1
ATOM 543 C C . HIS A 1 71 ? 34.945 0.519 -16.887 1.00 60.28 71 HIS A C 1
ATOM 545 O O . HIS A 1 71 ? 35.419 0.404 -15.762 1.00 60.28 71 HIS A O 1
ATOM 551 N N . VAL A 1 72 ? 35.727 0.638 -17.960 1.00 50.97 72 VAL A N 1
ATOM 552 C CA . VAL A 1 72 ? 37.091 1.138 -17.834 1.00 50.97 72 VAL A CA 1
ATOM 553 C C . VAL A 1 72 ? 36.931 2.606 -17.439 1.00 50.97 72 VAL A C 1
ATOM 555 O O . VAL A 1 72 ? 36.351 3.372 -18.220 1.00 50.97 72 VAL A O 1
ATOM 558 N N . PRO A 1 73 ? 37.366 3.033 -16.241 1.00 55.91 73 PRO A N 1
ATOM 559 C CA . PRO A 1 73 ? 37.364 4.448 -15.918 1.00 55.91 73 PRO A CA 1
ATOM 560 C C . PRO A 1 73 ? 38.243 5.151 -16.955 1.00 55.91 73 PRO A C 1
ATOM 562 O O . PRO A 1 73 ? 39.445 4.903 -17.039 1.00 55.91 73 PRO A O 1
ATOM 565 N N . LYS A 1 74 ? 37.642 6.007 -17.790 1.00 58.84 74 LYS A N 1
ATOM 566 C CA . LYS A 1 74 ? 38.406 6.911 -18.654 1.00 58.84 74 LYS A CA 1
ATOM 567 C C . LYS A 1 74 ? 39.245 7.779 -17.723 1.00 58.84 74 LYS A C 1
ATOM 569 O O . LYS A 1 74 ? 38.684 8.550 -16.947 1.00 58.84 74 LYS A O 1
ATOM 574 N N . SER A 1 75 ? 40.567 7.635 -17.772 1.00 56.56 75 SER A N 1
ATOM 575 C CA . SER A 1 75 ? 41.479 8.523 -17.058 1.00 56.56 75 SER A CA 1
ATOM 576 C C . SER A 1 75 ? 41.210 9.953 -17.523 1.00 56.56 75 SER A C 1
ATOM 578 O O . SER A 1 75 ? 41.485 10.303 -18.673 1.00 56.56 75 SER A O 1
ATOM 580 N N . VAL A 1 76 ? 40.624 10.766 -16.649 1.00 53.31 76 VAL A N 1
ATOM 581 C CA . VAL A 1 76 ? 40.469 12.202 -16.868 1.00 53.31 76 VAL A CA 1
ATOM 582 C C . VAL A 1 76 ? 41.873 12.803 -16.845 1.00 53.31 76 VAL A C 1
ATOM 584 O O . VAL A 1 76 ? 42.515 12.851 -15.801 1.00 53.31 76 VAL A O 1
ATOM 587 N N . SER A 1 77 ? 42.370 13.223 -18.008 1.00 51.28 77 SER A N 1
ATOM 588 C CA . SER A 1 77 ? 43.534 14.103 -18.088 1.00 51.28 77 SER A CA 1
ATOM 589 C C . SER A 1 77 ? 43.060 15.509 -17.736 1.00 51.28 77 SER A C 1
ATOM 591 O O . SER A 1 77 ? 42.413 16.184 -18.537 1.00 51.28 77 SER A O 1
ATOM 593 N N . THR A 1 78 ? 43.303 15.924 -16.498 1.00 48.50 78 THR A N 1
ATOM 594 C CA . THR A 1 78 ? 43.048 17.292 -16.053 1.00 48.50 78 THR A CA 1
ATOM 595 C C . THR A 1 78 ? 44.101 18.192 -16.692 1.00 48.50 78 THR A C 1
ATOM 597 O O . THR A 1 78 ? 45.259 18.186 -16.279 1.00 48.50 78 THR A O 1
ATOM 600 N N . ASN A 1 79 ? 43.718 18.968 -17.707 1.00 46.78 79 ASN A N 1
ATOM 601 C CA . ASN A 1 79 ? 44.453 20.188 -18.015 1.00 46.78 79 ASN A CA 1
ATOM 602 C C . ASN A 1 79 ? 44.043 21.235 -16.968 1.00 46.78 79 ASN A C 1
ATOM 604 O O . ASN A 1 79 ? 42.861 21.418 -16.665 1.00 46.78 79 ASN A O 1
ATOM 608 N N . CYS A 1 80 ? 45.043 21.840 -16.340 1.00 48.31 80 CYS A N 1
ATOM 609 C CA . CYS A 1 80 ? 44.867 22.867 -15.329 1.00 48.31 80 CYS A CA 1
ATOM 610 C C . CYS A 1 80 ? 44.951 24.231 -16.011 1.00 48.31 80 CYS A C 1
ATOM 612 O O . CYS A 1 80 ? 46.040 24.781 -16.144 1.00 48.31 80 CYS A O 1
ATOM 614 N N . ASN A 1 81 ? 43.809 24.794 -16.403 1.00 47.59 81 ASN A N 1
ATOM 615 C CA . ASN A 1 81 ? 43.745 26.172 -16.882 1.00 47.59 81 ASN A CA 1
ATOM 616 C C . ASN A 1 81 ? 43.034 27.031 -15.831 1.00 47.59 81 ASN A C 1
ATOM 618 O O . ASN A 1 81 ? 41.811 27.145 -15.796 1.00 47.59 81 ASN A O 1
ATOM 622 N N . SER A 1 82 ? 43.822 27.613 -14.931 1.00 56.53 82 SER A N 1
ATOM 623 C CA . SER A 1 82 ? 43.384 28.600 -13.945 1.00 56.53 82 SER A CA 1
ATOM 624 C C . SER A 1 82 ? 43.069 29.933 -14.622 1.00 56.53 82 SER A C 1
ATOM 626 O O . SER A 1 82 ? 44.001 30.570 -15.104 1.00 56.53 82 SER A O 1
ATOM 628 N N . THR A 1 83 ? 41.817 30.414 -14.627 1.00 44.81 83 THR A N 1
ATOM 629 C CA . THR A 1 83 ? 41.518 31.844 -14.872 1.00 44.81 83 THR A CA 1
ATOM 630 C C . THR A 1 83 ? 40.158 32.275 -14.285 1.00 44.81 83 THR A C 1
ATOM 632 O O . THR A 1 83 ? 39.100 31.880 -14.759 1.00 44.81 83 THR A O 1
ATOM 635 N N . THR A 1 84 ? 40.263 33.136 -13.267 1.00 44.72 84 THR A N 1
ATOM 636 C CA . THR A 1 84 ? 39.365 34.222 -12.813 1.00 44.72 84 THR A CA 1
ATOM 637 C C . THR A 1 84 ? 37.985 33.901 -12.217 1.00 44.72 84 THR A C 1
ATOM 639 O O . THR A 1 84 ? 37.019 33.544 -12.884 1.00 44.72 84 THR A O 1
ATOM 642 N N . ALA A 1 85 ? 37.897 34.168 -10.909 1.00 47.34 85 ALA A N 1
ATOM 643 C CA . ALA A 1 85 ? 36.711 34.113 -10.068 1.00 47.34 85 ALA A CA 1
ATOM 644 C C . ALA A 1 85 ? 35.638 35.138 -10.485 1.00 47.34 85 ALA A C 1
ATOM 646 O O . ALA A 1 85 ? 35.798 36.344 -10.303 1.00 47.34 85 ALA A O 1
ATOM 647 N N . GLY A 1 86 ? 34.508 34.642 -10.993 1.00 42.62 86 GLY A N 1
ATOM 648 C CA . GLY A 1 86 ? 33.262 35.397 -11.111 1.00 42.62 86 GLY A CA 1
ATOM 649 C C . GLY A 1 86 ? 32.403 35.213 -9.858 1.00 42.62 86 GLY A C 1
ATOM 650 O O . GLY A 1 86 ? 31.817 34.150 -9.650 1.00 42.62 86 GLY A O 1
ATOM 651 N N . SER A 1 87 ? 32.323 36.247 -9.020 1.00 52.69 87 SER A N 1
ATOM 652 C CA . SER A 1 87 ? 31.466 36.304 -7.830 1.00 52.69 87 SER A CA 1
ATOM 653 C C . SER A 1 87 ? 29.986 36.118 -8.186 1.00 52.69 87 SER A C 1
ATOM 655 O O . SER A 1 87 ? 29.335 37.039 -8.678 1.00 52.69 87 SER A O 1
ATOM 657 N N . ARG A 1 88 ? 29.415 34.946 -7.887 1.00 51.38 88 ARG A N 1
ATOM 658 C CA . ARG A 1 88 ? 27.958 34.742 -7.904 1.00 51.38 88 ARG A CA 1
ATOM 659 C C . ARG A 1 88 ? 27.371 35.231 -6.578 1.00 51.38 88 ARG A C 1
ATOM 661 O O . ARG A 1 88 ? 27.605 34.630 -5.534 1.00 51.38 88 ARG A O 1
ATOM 668 N N . LYS A 1 89 ? 26.621 36.339 -6.612 1.00 55.41 89 LYS A N 1
ATOM 669 C CA . LYS A 1 89 ? 25.831 36.821 -5.467 1.00 55.41 89 LYS A CA 1
ATOM 670 C C . LYS A 1 89 ? 24.728 35.803 -5.157 1.00 55.41 89 LYS A C 1
ATOM 672 O O . LYS A 1 89 ? 23.900 35.519 -6.016 1.00 55.41 89 LYS A O 1
ATOM 677 N N . ILE A 1 90 ? 24.717 35.274 -3.937 1.00 52.62 90 ILE A N 1
ATOM 678 C CA . ILE A 1 90 ? 23.658 34.395 -3.424 1.00 52.62 90 ILE A CA 1
ATOM 679 C C . ILE A 1 90 ? 22.573 35.291 -2.800 1.00 52.62 90 ILE A C 1
ATOM 681 O O . ILE A 1 90 ? 22.913 36.106 -1.937 1.00 52.62 90 ILE A O 1
ATOM 685 N N . PRO A 1 91 ? 21.290 35.193 -3.192 1.00 49.28 91 PRO A N 1
ATOM 686 C CA . PRO A 1 91 ? 20.229 35.946 -2.536 1.00 49.28 91 PRO A CA 1
ATOM 687 C C . PRO A 1 91 ? 19.947 35.340 -1.155 1.00 49.28 91 PRO A C 1
ATOM 689 O O . PRO A 1 91 ? 19.594 34.167 -1.037 1.00 49.28 91 PRO A O 1
ATOM 692 N N . ARG A 1 92 ? 20.111 36.136 -0.091 1.00 51.97 92 ARG A N 1
ATOM 693 C CA . ARG A 1 92 ? 19.658 35.759 1.253 1.00 51.97 92 ARG A CA 1
ATOM 694 C C . ARG A 1 92 ? 18.150 35.968 1.356 1.00 51.97 92 ARG A C 1
ATOM 696 O O . ARG A 1 92 ? 17.677 37.091 1.205 1.00 51.97 92 ARG A O 1
ATOM 703 N N . TYR A 1 93 ? 17.418 34.902 1.665 1.00 42.75 93 TYR A N 1
ATOM 704 C CA . TYR A 1 93 ? 16.030 35.004 2.106 1.00 42.75 93 TYR A CA 1
ATOM 705 C C . TYR A 1 93 ? 15.973 35.657 3.494 1.00 42.75 93 TYR A C 1
ATOM 707 O O . TYR A 1 93 ? 16.685 35.253 4.414 1.00 42.75 93 TYR A O 1
ATOM 715 N N . ARG A 1 94 ? 15.137 36.692 3.629 1.00 48.06 94 ARG A N 1
ATOM 716 C CA . ARG A 1 94 ? 14.851 37.393 4.885 1.00 48.06 94 ARG A CA 1
ATOM 717 C C . ARG A 1 94 ? 13.593 36.779 5.498 1.00 48.06 94 ARG A C 1
ATOM 719 O O . ARG A 1 94 ? 12.508 36.963 4.964 1.00 48.06 94 ARG A O 1
ATOM 726 N N . SER A 1 95 ? 13.752 36.059 6.603 1.00 49.41 95 SER A N 1
ATOM 727 C CA . SER A 1 95 ? 12.643 35.630 7.462 1.00 49.41 95 SER A CA 1
ATOM 728 C C . SER A 1 95 ? 12.122 36.840 8.238 1.00 49.41 95 SER A C 1
ATOM 730 O O . SER A 1 95 ? 12.879 37.446 8.997 1.00 49.41 95 SER A O 1
ATOM 732 N N . THR A 1 96 ? 10.857 37.212 8.052 1.00 57.62 96 THR A N 1
ATOM 733 C CA . THR A 1 96 ? 10.160 38.154 8.935 1.00 57.62 96 THR A CA 1
ATOM 734 C C . THR A 1 96 ? 9.370 37.358 9.965 1.00 57.62 96 THR A C 1
ATOM 736 O O . THR A 1 96 ? 8.362 36.746 9.625 1.00 57.62 96 THR A O 1
ATOM 739 N N . LEU A 1 97 ? 9.845 37.368 11.211 1.00 47.28 97 LEU A N 1
ATOM 740 C CA . LEU A 1 97 ? 9.064 36.981 12.385 1.00 47.28 97 LEU A CA 1
ATOM 741 C C . LEU A 1 97 ? 7.940 38.025 12.547 1.00 47.28 97 LEU A C 1
ATOM 743 O O . LEU A 1 97 ? 8.212 39.221 12.422 1.00 47.28 97 LEU A O 1
ATOM 747 N N . HIS A 1 98 ? 6.694 37.595 12.721 1.00 49.41 98 HIS A N 1
ATOM 748 C CA . HIS A 1 98 ? 5.587 38.457 13.147 1.00 49.41 98 HIS A CA 1
ATOM 749 C C . HIS A 1 98 ? 5.267 38.088 14.597 1.00 49.41 98 HIS A C 1
ATOM 751 O O . HIS A 1 98 ? 5.085 36.901 14.873 1.00 49.41 98 HIS A O 1
ATOM 757 N N . ASP A 1 99 ? 5.266 39.095 15.472 1.00 48.38 99 ASP A N 1
ATOM 758 C CA . ASP A 1 99 ? 4.612 39.062 16.787 1.00 48.38 99 ASP A CA 1
ATOM 759 C C . ASP A 1 99 ? 3.111 39.346 16.623 1.00 48.38 99 ASP A C 1
ATOM 761 O O . ASP A 1 99 ? 2.767 40.182 15.748 1.00 48.38 99 ASP A O 1
#

Sequence (99 aa):
MDACIATEADTAIPIGTALHMQRVDEVEQQEARLYCYSEQHEQKELGINQHLCERLNAGLQKIADAPATSHVPKSVSTNCNSTTAGSRKIPRYRSTLHD

Foldseek 3Di:
DDDWDKDWDFDDDVPRFTKTWIWTQDPVVRDIDIDIDGPVVVVVVVVVVVVVVVVVVVVVVCVVPPPPPPPPPDPDPDDDDDDDDDDDDDDDDDDDDDD

Secondary structure (DSSP, 8-state):
-PPPEEEEEEEEETTTEEEEEEEEEETTTTEEEEEEE-HHHHHHHHHHHHHHHHHHHHHHHHHHSS----------------------PPPPP------